Protein AF-A0A926IYJ0-F1 (afdb_monomer_lite)

Foldseek 3Di:
DDDDDDPVVPPDDDDDPVRVVVVCVVVVNCPPPQDPVNVVVVCVVCVVVVVCCVPDDHDPDFDDDPPDPGGPVVQVVQVVVVGGDDDD

Sequence (88 aa):
VYMDFQYSKLGAAIQGGYERLLLDVTHGDQTLFIRGDEVESSWRVVTPLLDAWDNRPAPEFPNYAAGTLGPEAADLFLQKEGRRWRTL

Structure (mmCIF, N/CA/C/O backbone):
data_AF-A0A926IYJ0-F1
#
_entry.id   AF-A0A926IYJ0-F1
#
loop_
_atom_site.group_PDB
_atom_site.id
_atom_site.type_symbol
_atom_site.label_atom_id
_atom_site.label_alt_id
_atom_site.label_comp_id
_atom_site.label_asym_id
_atom_site.label_entity_id
_atom_site.label_seq_id
_atom_site.pdbx_PDB_ins_code
_atom_site.Cartn_x
_atom_site.Cartn_y
_atom_site.Cartn_z
_atom_site.occupancy
_atom_site.B_iso_or_equiv
_atom_site.auth_seq_id
_atom_site.auth_comp_id
_atom_site.auth_asym_id
_atom_site.auth_atom_id
_atom_site.pdbx_PDB_model_num
ATOM 1 N N . VAL A 1 1 ? 22.898 13.837 16.501 1.00 63.62 1 VAL A N 1
ATOM 2 C CA . VAL A 1 1 ? 23.297 14.255 15.137 1.00 63.62 1 VAL A CA 1
ATOM 3 C C . VAL A 1 1 ? 22.221 13.760 14.192 1.00 63.62 1 VAL A C 1
ATOM 5 O O . VAL A 1 1 ? 21.947 12.568 14.219 1.00 63.62 1 VAL A O 1
ATOM 8 N N . TYR A 1 2 ? 21.559 14.651 13.454 1.00 78.62 2 TYR A N 1
ATOM 9 C CA . TYR A 1 2 ? 20.581 14.266 12.434 1.00 78.62 2 TYR A CA 1
ATOM 10 C C . TYR A 1 2 ? 21.288 14.245 11.084 1.00 78.62 2 TYR A C 1
ATOM 12 O O . TYR A 1 2 ? 21.927 15.226 10.710 1.00 78.62 2 TYR A O 1
ATOM 20 N N . MET A 1 3 ? 21.226 13.109 10.399 1.00 88.19 3 MET A N 1
ATOM 21 C CA . MET A 1 3 ? 21.687 12.992 9.022 1.00 88.19 3 MET A CA 1
ATOM 22 C C . MET A 1 3 ? 20.520 13.386 8.117 1.00 88.19 3 MET A C 1
ATOM 24 O O . MET A 1 3 ? 19.440 12.814 8.251 1.00 88.19 3 MET A O 1
ATOM 28 N N . ASP A 1 4 ? 20.730 14.374 7.248 1.00 86.94 4 ASP A N 1
ATOM 29 C CA . ASP A 1 4 ? 19.715 14.885 6.323 1.00 86.94 4 ASP A CA 1
ATOM 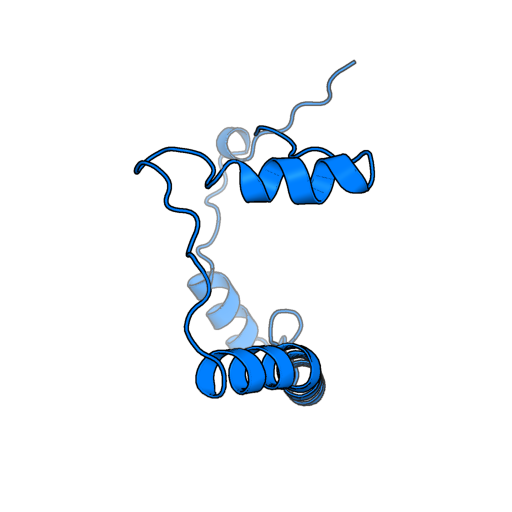30 C C . ASP A 1 4 ? 20.196 14.724 4.875 1.00 86.94 4 ASP A C 1
ATOM 32 O O . ASP A 1 4 ? 21.322 15.097 4.539 1.00 86.94 4 ASP A O 1
ATOM 36 N N . PHE A 1 5 ? 19.340 14.153 4.027 1.00 87.06 5 PHE A N 1
ATOM 37 C CA . PHE A 1 5 ? 19.578 13.944 2.601 1.00 87.06 5 PHE A CA 1
ATOM 38 C C . PHE A 1 5 ? 18.310 14.294 1.822 1.00 87.06 5 PHE A C 1
ATOM 40 O O . PHE A 1 5 ? 17.222 13.829 2.153 1.00 87.06 5 PHE A O 1
ATOM 47 N N . GLN A 1 6 ? 18.456 15.093 0.761 1.00 86.12 6 GLN A N 1
ATOM 48 C CA . GLN A 1 6 ? 17.335 15.600 -0.031 1.00 86.12 6 GLN A CA 1
ATOM 49 C C . GLN A 1 6 ? 17.594 15.399 -1.527 1.00 86.12 6 GLN A C 1
ATOM 51 O O . GLN A 1 6 ? 18.530 15.977 -2.079 1.00 86.12 6 GLN A O 1
ATOM 56 N N . TYR A 1 7 ? 16.723 14.636 -2.196 1.00 84.31 7 TYR A N 1
ATOM 57 C CA . TYR A 1 7 ? 16.827 14.340 -3.633 1.00 84.31 7 TYR A CA 1
ATOM 58 C C . TYR A 1 7 ? 16.779 15.590 -4.525 1.00 84.31 7 TYR A C 1
ATOM 60 O O . TYR A 1 7 ? 17.433 15.628 -5.562 1.00 84.31 7 TYR A O 1
ATOM 68 N N . SER A 1 8 ? 16.071 16.647 -4.113 1.00 82.31 8 SER A N 1
ATOM 69 C CA . SER A 1 8 ? 15.987 17.907 -4.869 1.00 82.31 8 SER A CA 1
ATOM 70 C C . SER A 1 8 ? 17.342 18.598 -5.063 1.00 82.31 8 SER A C 1
ATOM 72 O O . SER A 1 8 ? 17.512 19.364 -6.008 1.00 82.31 8 SER A O 1
ATOM 74 N N . LYS A 1 9 ? 18.323 18.314 -4.198 1.00 86.44 9 LYS A N 1
ATOM 75 C CA . LYS A 1 9 ? 19.668 18.903 -4.259 1.00 86.44 9 LYS A CA 1
ATOM 76 C C . LYS A 1 9 ? 20.610 18.174 -5.224 1.00 86.44 9 LYS A C 1
ATOM 78 O O . LYS A 1 9 ? 21.712 18.661 -5.450 1.00 86.44 9 LYS A O 1
ATOM 83 N N . LEU A 1 10 ? 20.202 17.033 -5.791 1.00 82.69 10 LEU A N 1
ATOM 84 C CA . LEU A 1 10 ? 21.049 16.243 -6.694 1.00 82.69 10 LEU A CA 1
ATOM 85 C C . LEU A 1 10 ? 21.097 16.777 -8.133 1.00 82.69 10 LEU A C 1
ATOM 87 O O . LEU A 1 10 ? 21.954 16.349 -8.898 1.00 82.69 10 LEU A O 1
ATOM 91 N N . GLY A 1 11 ? 20.175 17.661 -8.530 1.00 76.62 11 GLY A N 1
ATOM 92 C CA . GLY A 1 11 ? 20.107 18.208 -9.894 1.00 76.62 11 GLY A CA 1
ATOM 93 C C . GLY A 1 11 ? 19.735 17.197 -10.991 1.00 76.62 11 GLY A C 1
ATOM 94 O O . GLY A 1 11 ? 19.622 17.578 -12.151 1.00 76.62 11 GLY A O 1
ATOM 95 N N . ALA A 1 12 ? 19.524 15.925 -10.642 1.00 78.00 12 ALA A N 1
ATOM 96 C CA . ALA A 1 12 ? 19.067 14.885 -11.553 1.00 78.00 12 ALA A CA 1
ATOM 97 C C . ALA A 1 12 ? 17.533 14.840 -11.602 1.00 78.00 12 ALA A C 1
ATOM 99 O O . ALA A 1 12 ? 16.866 14.955 -10.571 1.00 78.00 12 ALA A O 1
ATOM 100 N N . ALA A 1 13 ? 16.975 14.634 -12.797 1.00 76.19 13 ALA A N 1
ATOM 101 C CA . ALA A 1 13 ? 15.557 14.339 -12.943 1.00 76.19 13 ALA A CA 1
ATOM 102 C C . ALA A 1 13 ? 15.260 12.966 -12.322 1.00 76.19 13 ALA A C 1
ATOM 104 O O . ALA A 1 13 ? 15.895 11.969 -12.666 1.00 76.19 13 ALA A O 1
ATOM 105 N N . ILE A 1 14 ? 14.305 12.921 -11.395 1.00 79.06 14 ILE A N 1
ATOM 106 C CA . ILE A 1 14 ? 13.789 11.660 -10.862 1.00 79.06 14 ILE A CA 1
ATOM 107 C C . ILE A 1 14 ? 12.870 11.079 -11.933 1.00 79.06 14 ILE A C 1
ATOM 109 O O . ILE A 1 14 ? 11.904 11.732 -12.329 1.00 79.06 14 ILE A O 1
ATOM 113 N N . GLN A 1 15 ? 13.175 9.870 -12.402 1.00 78.69 15 GLN A N 1
ATOM 114 C CA . GLN A 1 15 ? 12.327 9.182 -13.370 1.00 78.69 15 GLN A CA 1
ATOM 115 C C . GLN A 1 15 ? 10.951 8.913 -12.764 1.00 78.69 15 GLN A C 1
ATOM 117 O O . GLN A 1 15 ? 10.831 8.518 -11.599 1.00 78.69 15 GLN A O 1
ATOM 122 N N . GLY A 1 16 ? 9.903 9.110 -13.562 1.00 87.00 16 GLY A N 1
ATOM 123 C CA . GLY A 1 16 ? 8.554 8.734 -13.150 1.00 87.00 16 GLY A CA 1
ATOM 124 C C . GLY A 1 16 ? 8.441 7.2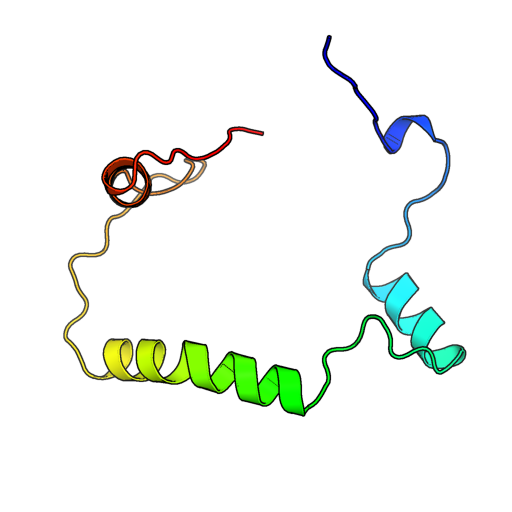16 -12.976 1.00 87.00 16 GLY A C 1
ATOM 125 O O . GLY A 1 16 ? 9.115 6.457 -13.670 1.00 87.00 16 GLY A O 1
ATOM 126 N N . GLY A 1 17 ? 7.547 6.756 -12.093 1.00 89.31 17 GLY A N 1
ATOM 127 C CA . GLY A 1 17 ? 7.375 5.318 -11.833 1.00 89.31 17 GLY A CA 1
ATOM 128 C C . GLY A 1 17 ? 7.134 4.497 -13.108 1.00 89.31 17 GLY A C 1
ATOM 129 O O . GLY A 1 17 ? 7.765 3.466 -13.307 1.00 89.31 17 GLY A O 1
ATOM 130 N N . TYR A 1 18 ? 6.299 4.997 -14.024 1.00 93.31 18 TYR A N 1
ATOM 131 C CA . TYR A 1 18 ? 6.038 4.323 -15.301 1.00 93.31 18 TYR A CA 1
ATOM 132 C C . TYR A 1 18 ? 7.211 4.368 -16.280 1.00 93.31 18 TYR A C 1
ATOM 134 O O . TYR A 1 18 ? 7.432 3.392 -16.986 1.00 93.31 18 TYR A O 1
ATOM 142 N N . GLU A 1 19 ? 7.962 5.470 -16.330 1.00 93.38 19 GLU A N 1
ATOM 143 C CA . GLU A 1 19 ? 9.137 5.585 -17.204 1.00 93.38 19 GLU A CA 1
ATOM 144 C C . GLU A 1 19 ? 10.142 4.481 -16.877 1.00 93.38 19 GLU A C 1
ATOM 146 O O . GLU A 1 19 ? 10.609 3.771 -17.769 1.00 93.38 19 GLU A O 1
ATOM 151 N N . ARG A 1 20 ? 10.401 4.287 -15.579 1.00 92.81 20 ARG A N 1
ATOM 152 C CA . ARG A 1 20 ? 11.296 3.239 -15.104 1.00 92.81 20 ARG A CA 1
ATOM 153 C C . ARG A 1 20 ? 10.783 1.843 -15.452 1.00 92.81 20 ARG A C 1
ATOM 155 O O . ARG A 1 20 ? 11.522 1.063 -16.041 1.00 92.81 20 ARG A O 1
ATOM 162 N N . LEU A 1 21 ? 9.521 1.545 -15.139 1.00 94.94 21 LEU A N 1
ATOM 163 C CA . LEU A 1 21 ? 8.954 0.219 -15.400 1.00 94.94 21 LEU A CA 1
ATOM 164 C C . LEU A 1 21 ? 8.944 -0.126 -16.894 1.00 94.94 21 LEU A C 1
ATOM 166 O O . LEU A 1 21 ? 9.256 -1.253 -17.264 1.00 94.94 21 LEU A O 1
ATOM 170 N N . LEU A 1 22 ? 8.623 0.835 -17.766 1.00 94.81 22 LEU A N 1
ATOM 171 C CA . LEU A 1 22 ? 8.650 0.618 -19.214 1.00 94.81 22 LEU A CA 1
ATOM 172 C C . LEU A 1 22 ? 10.072 0.358 -19.723 1.00 94.81 22 LEU A C 1
ATOM 174 O O . LEU A 1 22 ? 10.263 -0.526 -20.557 1.00 94.81 22 LEU A O 1
ATOM 178 N N . LEU A 1 23 ? 11.069 1.083 -19.207 1.00 94.38 23 LEU A N 1
ATOM 179 C CA . LEU A 1 23 ? 12.475 0.838 -19.531 1.00 94.38 23 LEU A CA 1
ATOM 180 C C . LEU A 1 23 ? 12.914 -0.571 -19.106 1.00 94.38 23 LEU A C 1
ATOM 182 O O . LEU A 1 23 ? 13.565 -1.270 -19.882 1.00 94.38 23 LEU A O 1
ATOM 186 N N . ASP A 1 24 ? 12.522 -1.010 -17.912 1.00 95.25 24 ASP A N 1
ATOM 187 C CA . ASP A 1 24 ? 12.869 -2.335 -17.388 1.00 95.25 24 ASP A CA 1
ATOM 188 C C . ASP A 1 24 ? 12.270 -3.458 -18.262 1.00 95.25 24 ASP A C 1
ATOM 190 O O . ASP A 1 24 ? 12.971 -4.420 -18.585 1.00 95.25 24 ASP A O 1
ATOM 194 N N . VAL A 1 25 ? 11.046 -3.284 -18.790 1.00 95.94 25 VAL A N 1
ATOM 195 C CA . VAL A 1 25 ? 10.449 -4.219 -19.771 1.00 95.94 25 VAL A CA 1
ATOM 196 C C . VAL A 1 25 ? 11.307 -4.351 -21.028 1.00 95.94 25 VAL A C 1
ATOM 198 O O . VAL A 1 25 ? 11.516 -5.466 -21.505 1.00 95.94 25 VAL A O 1
ATOM 201 N N . THR A 1 26 ? 11.829 -3.242 -21.567 1.00 96.19 26 THR A N 1
ATOM 202 C CA . THR A 1 26 ? 12.669 -3.292 -22.781 1.00 96.19 26 THR A CA 1
ATOM 203 C C . THR A 1 26 ? 13.990 -4.027 -22.562 1.00 96.19 26 THR A C 1
ATOM 205 O O . THR A 1 26 ? 14.527 -4.609 -23.503 1.00 96.19 26 THR A O 1
ATOM 208 N N . HIS A 1 27 ? 14.483 -4.048 -21.323 1.00 96.56 27 HIS A N 1
ATOM 209 C CA . HIS A 1 27 ? 15.687 -4.777 -20.929 1.00 96.56 27 HIS A CA 1
ATOM 210 C C . HIS A 1 27 ? 15.403 -6.194 -20.410 1.00 96.56 27 HIS A C 1
ATOM 212 O O . HIS A 1 27 ? 16.343 -6.939 -20.139 1.00 96.56 27 HIS A O 1
ATOM 218 N N . GLY A 1 28 ? 14.130 -6.581 -20.276 1.00 94.75 28 GLY A N 1
ATOM 219 C CA . GLY A 1 28 ? 13.736 -7.858 -19.683 1.00 94.75 28 GLY A CA 1
ATOM 220 C C . GLY A 1 28 ? 14.024 -7.963 -18.181 1.00 94.75 28 GLY A C 1
ATOM 221 O O . GLY A 1 28 ? 14.104 -9.076 -17.663 1.00 94.75 28 GLY A O 1
ATOM 222 N N . ASP A 1 29 ? 14.188 -6.836 -17.482 1.00 96.12 29 ASP A N 1
ATOM 223 C CA . ASP A 1 29 ? 14.396 -6.802 -16.033 1.00 96.12 29 ASP A CA 1
ATOM 224 C C . ASP A 1 29 ? 13.049 -6.909 -15.304 1.00 96.12 29 ASP A C 1
ATOM 226 O O . ASP A 1 29 ? 12.151 -6.087 -15.481 1.00 96.12 29 ASP A O 1
ATOM 230 N N . GLN A 1 30 ? 12.901 -7.948 -14.481 1.00 94.06 30 GLN A N 1
ATOM 231 C CA . GLN A 1 30 ? 11.669 -8.247 -13.748 1.00 94.06 30 GLN A CA 1
ATOM 232 C C . GLN A 1 30 ? 11.724 -7.836 -12.269 1.00 94.06 30 GLN A C 1
ATOM 234 O O . GLN A 1 30 ? 10.780 -8.096 -11.530 1.00 94.06 30 GLN A O 1
ATOM 239 N N . THR A 1 31 ? 12.799 -7.185 -11.817 1.00 94.62 31 THR A N 1
ATOM 240 C CA . THR A 1 31 ? 13.054 -6.923 -10.386 1.00 94.62 31 THR A CA 1
ATOM 241 C C . THR A 1 31 ? 11.968 -6.078 -9.710 1.00 94.62 31 THR A C 1
ATOM 243 O O . THR A 1 31 ? 11.694 -6.260 -8.527 1.00 94.62 31 THR A O 1
ATOM 246 N N . LEU A 1 32 ? 11.340 -5.155 -10.445 1.00 94.56 32 LEU A N 1
ATOM 247 C CA . LEU A 1 32 ? 10.284 -4.269 -9.930 1.00 94.56 32 LEU A CA 1
ATOM 248 C C . LEU A 1 32 ? 8.861 -4.761 -10.240 1.00 94.56 32 LEU A C 1
ATOM 250 O O . LEU A 1 32 ? 7.896 -4.024 -10.032 1.00 94.56 32 LEU A O 1
ATOM 254 N N . PHE A 1 33 ? 8.720 -5.990 -10.736 1.00 95.69 33 PHE A N 1
ATOM 255 C CA . PHE A 1 33 ? 7.430 -6.594 -11.046 1.00 95.69 33 PHE A CA 1
ATOM 256 C C . PHE A 1 33 ? 7.066 -7.620 -9.979 1.00 95.69 33 PHE A C 1
ATOM 258 O O . PHE A 1 33 ? 7.896 -8.417 -9.552 1.00 95.69 33 PHE A O 1
ATOM 265 N N . ILE A 1 34 ? 5.800 -7.611 -9.565 1.00 95.88 34 ILE A N 1
ATOM 266 C CA . ILE A 1 34 ? 5.292 -8.590 -8.604 1.00 95.88 34 ILE A CA 1
ATOM 267 C C . ILE A 1 34 ? 5.157 -9.937 -9.311 1.00 95.88 34 ILE A C 1
ATOM 269 O O . ILE A 1 34 ? 4.557 -10.029 -10.389 1.00 95.88 34 ILE A O 1
ATOM 273 N N . ARG A 1 35 ? 5.691 -10.990 -8.693 1.00 96.56 35 ARG A N 1
ATOM 274 C CA . ARG A 1 35 ? 5.582 -12.352 -9.225 1.00 96.56 35 ARG A CA 1
ATOM 275 C C . ARG A 1 35 ? 4.203 -12.955 -8.952 1.00 96.56 35 ARG A C 1
ATOM 277 O O . ARG A 1 35 ? 3.516 -12.575 -8.008 1.00 96.56 35 ARG A O 1
ATOM 284 N N . GLY A 1 36 ? 3.800 -13.948 -9.745 1.00 97.38 36 GLY A N 1
ATOM 285 C CA . GLY A 1 36 ? 2.490 -14.596 -9.587 1.00 97.38 36 GLY A CA 1
ATOM 286 C C . GLY A 1 36 ? 2.268 -15.212 -8.197 1.00 97.38 36 GLY A C 1
ATOM 287 O O . GLY A 1 36 ? 1.219 -15.011 -7.591 1.00 97.38 36 GLY A O 1
ATOM 288 N N . ASP A 1 37 ? 3.282 -15.879 -7.649 1.00 97.62 37 ASP A N 1
ATOM 289 C CA . ASP A 1 37 ? 3.257 -16.472 -6.306 1.00 97.62 37 ASP A CA 1
ATOM 290 C C . ASP A 1 37 ? 3.167 -15.421 -5.182 1.00 97.62 37 ASP A C 1
ATOM 292 O O . ASP A 1 37 ? 2.500 -15.637 -4.163 1.00 97.62 37 ASP A O 1
ATOM 296 N N . GLU A 1 38 ? 3.783 -14.253 -5.373 1.00 97.12 38 GLU A N 1
ATOM 297 C CA . GLU A 1 38 ? 3.669 -13.109 -4.458 1.00 97.12 38 GLU A CA 1
ATOM 298 C C . GLU A 1 38 ? 2.266 -12.486 -4.489 1.00 97.12 38 GLU A C 1
ATOM 300 O O . GLU A 1 38 ? 1.720 -12.139 -3.435 1.00 97.12 38 GLU A O 1
ATOM 305 N N . VAL A 1 39 ? 1.649 -12.393 -5.674 1.00 97.88 39 VAL A N 1
ATOM 306 C CA . VAL A 1 39 ? 0.256 -11.942 -5.826 1.00 97.88 39 VAL A CA 1
ATOM 307 C C . VAL A 1 39 ? -0.693 -12.898 -5.103 1.00 97.88 39 VAL A C 1
ATOM 309 O O . VAL A 1 39 ? -1.513 -12.455 -4.298 1.00 97.88 39 VAL A O 1
ATOM 312 N N . GLU A 1 40 ? -0.561 -14.206 -5.328 1.00 98.19 40 GLU A N 1
ATOM 313 C CA . GLU A 1 40 ? -1.382 -15.223 -4.656 1.00 98.19 40 GLU A CA 1
ATOM 314 C C . GLU A 1 40 ? -1.223 -15.184 -3.131 1.00 98.19 40 GLU A C 1
ATOM 316 O O . GLU A 1 40 ? -2.199 -15.313 -2.388 1.00 98.19 40 GLU A O 1
ATOM 321 N N . SER A 1 41 ? 0.004 -14.984 -2.647 1.00 97.88 41 SER A N 1
ATOM 322 C CA . SER A 1 41 ? 0.289 -14.877 -1.213 1.00 97.88 41 SER A CA 1
ATOM 323 C C . SER A 1 41 ? -0.328 -13.617 -0.607 1.00 97.88 41 SER A C 1
ATOM 325 O O . SER A 1 41 ? -0.920 -13.682 0.470 1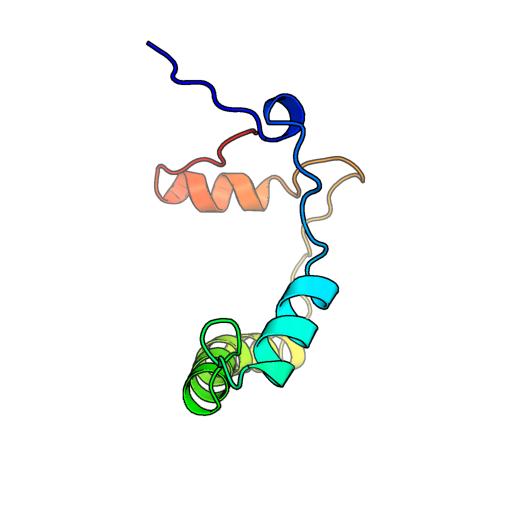.00 97.88 41 SER A O 1
ATOM 327 N N . SER A 1 42 ? -0.255 -12.491 -1.319 1.00 97.69 42 SER A N 1
ATOM 328 C CA . SER A 1 42 ? -0.880 -11.231 -0.902 1.00 97.69 42 SER A CA 1
ATOM 329 C C . SER A 1 42 ? -2.402 -11.372 -0.799 1.00 97.69 42 SER A C 1
ATOM 331 O O . SER A 1 42 ? -2.995 -10.989 0.211 1.00 97.69 42 SER A O 1
ATOM 333 N N . TRP A 1 43 ? -3.035 -12.008 -1.790 1.00 97.94 43 TRP A N 1
ATOM 334 C CA . TRP A 1 43 ? -4.472 -12.294 -1.754 1.00 97.94 43 TRP A CA 1
ATOM 335 C C . TRP A 1 43 ? -4.854 -13.242 -0.622 1.00 97.94 43 TRP A C 1
ATOM 337 O O . TRP A 1 43 ? -5.826 -12.986 0.077 1.00 97.94 43 TRP A O 1
ATOM 347 N N . ARG A 1 44 ? -4.052 -14.271 -0.342 1.00 98.25 44 ARG A N 1
ATOM 348 C CA . ARG A 1 44 ? -4.300 -15.175 0.793 1.00 98.25 44 ARG A CA 1
ATOM 349 C C . ARG A 1 44 ? -4.387 -14.445 2.139 1.00 98.25 44 ARG A C 1
ATOM 351 O O . ARG A 1 44 ? -5.112 -14.896 3.021 1.00 98.25 44 ARG A O 1
ATOM 358 N N . VAL A 1 45 ? -3.656 -13.340 2.297 1.00 97.94 45 VAL A N 1
ATOM 359 C CA . VAL A 1 45 ? -3.690 -12.506 3.508 1.00 97.94 45 VAL A CA 1
ATOM 360 C C . VAL A 1 45 ? -4.909 -11.580 3.523 1.00 97.94 45 VAL A C 1
ATOM 362 O O . VAL A 1 45 ? -5.557 -11.448 4.559 1.00 97.94 45 VAL A O 1
ATOM 365 N N . VAL A 1 46 ? -5.232 -10.940 2.396 1.00 97.94 46 VAL A N 1
ATOM 366 C CA . VAL A 1 46 ? -6.275 -9.901 2.334 1.00 97.94 46 VAL A CA 1
ATOM 367 C C . VAL A 1 46 ? -7.685 -10.483 2.164 1.00 97.94 46 VAL A C 1
ATOM 369 O O . VAL A 1 46 ? -8.629 -9.953 2.746 1.00 97.94 46 VAL A O 1
ATOM 372 N N . THR A 1 47 ? -7.853 -11.586 1.428 1.00 98.19 47 THR A N 1
ATOM 373 C CA . THR A 1 47 ? -9.168 -12.178 1.120 1.00 98.19 47 THR A CA 1
ATOM 374 C C . THR A 1 47 ? -10.005 -12.486 2.368 1.00 98.19 47 THR A C 1
ATOM 376 O O . THR A 1 47 ? -11.137 -12.017 2.415 1.00 98.19 47 THR A O 1
ATOM 379 N N . PRO A 1 48 ? -9.492 -13.147 3.428 1.00 97.44 48 PRO A N 1
ATOM 380 C CA . PRO A 1 48 ? -10.309 -13.432 4.611 1.00 97.44 48 PRO A CA 1
ATOM 381 C C . PRO A 1 48 ? -10.826 -12.174 5.326 1.00 97.44 48 PRO A C 1
ATOM 383 O O . PRO A 1 48 ? -11.883 -12.210 5.956 1.00 97.44 48 PRO A O 1
ATOM 386 N N . LEU A 1 49 ? -10.084 -11.061 5.248 1.00 94.94 49 LEU A N 1
ATOM 387 C CA . LEU A 1 49 ? -10.508 -9.776 5.803 1.00 94.94 49 LEU A CA 1
ATOM 388 C C . LEU A 1 49 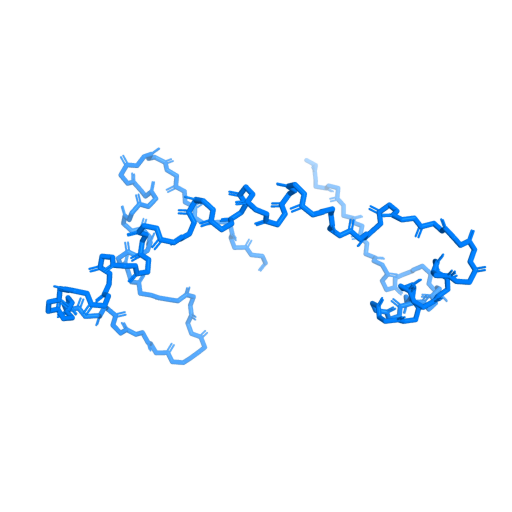? -11.658 -9.177 4.986 1.00 94.94 49 LEU A C 1
ATOM 390 O O . LEU A 1 49 ? -12.626 -8.702 5.577 1.00 94.94 49 LEU A O 1
ATOM 394 N N . LEU A 1 50 ? -11.557 -9.220 3.655 1.00 95.44 50 LEU A N 1
ATOM 395 C CA . LEU A 1 50 ? -12.611 -8.752 2.752 1.00 95.44 50 LEU A CA 1
ATOM 396 C C . LEU A 1 50 ? -13.880 -9.597 2.903 1.00 95.44 50 LEU A C 1
ATOM 398 O O . LEU A 1 50 ? -14.953 -9.043 3.119 1.00 95.44 50 LEU A O 1
ATOM 402 N N . ASP A 1 51 ? -13.745 -10.926 2.928 1.00 96.81 51 ASP A N 1
ATOM 403 C CA . ASP A 1 51 ? -14.870 -11.841 3.137 1.00 96.81 51 ASP A CA 1
ATOM 404 C C . ASP A 1 51 ? -15.570 -11.562 4.477 1.00 96.81 51 ASP A C 1
ATOM 406 O O . ASP A 1 51 ? -16.798 -11.560 4.569 1.00 96.81 51 ASP A O 1
ATOM 410 N N . ALA A 1 52 ? -14.806 -11.307 5.543 1.00 94.12 52 ALA A N 1
ATOM 411 C CA . A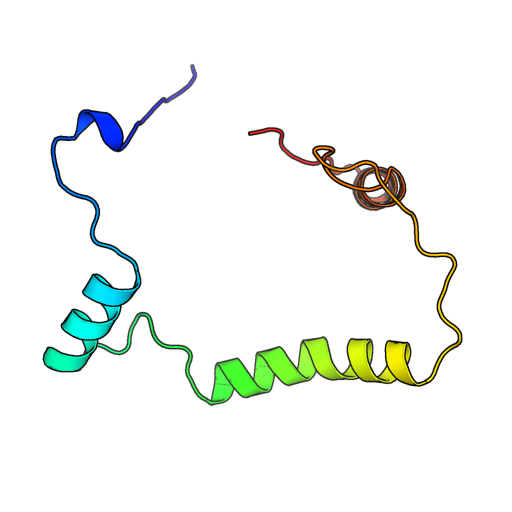LA A 1 52 ? -15.375 -10.958 6.841 1.00 94.12 52 ALA A CA 1
ATOM 412 C C . ALA A 1 52 ? -16.079 -9.592 6.829 1.00 94.12 52 ALA A C 1
ATOM 414 O O . ALA A 1 52 ? -17.051 -9.423 7.565 1.00 94.12 52 ALA A O 1
ATOM 415 N N . TRP A 1 53 ? -15.592 -8.638 6.035 1.00 91.88 53 TRP A N 1
ATOM 416 C CA . TRP A 1 53 ? -16.191 -7.313 5.891 1.00 91.88 53 TRP A CA 1
ATOM 417 C C . TRP A 1 53 ? -17.523 -7.375 5.137 1.00 91.88 53 TRP A C 1
ATOM 419 O O . TRP A 1 53 ? -18.500 -6.784 5.588 1.00 91.88 53 TRP A O 1
ATOM 429 N N . ASP A 1 54 ? -17.590 -8.153 4.056 1.00 94.38 54 ASP A N 1
ATOM 430 C CA . ASP A 1 54 ? -18.800 -8.302 3.237 1.00 94.38 54 ASP A CA 1
ATOM 431 C C . ASP A 1 54 ? -19.918 -9.073 3.958 1.00 94.38 54 ASP A C 1
ATOM 433 O O . ASP A 1 54 ? -21.103 -8.821 3.739 1.00 94.38 54 ASP A O 1
ATOM 437 N N . ASN A 1 55 ? -19.559 -10.009 4.844 1.00 95.38 55 ASN A N 1
ATOM 438 C CA . ASN A 1 55 ? -20.517 -10.889 5.524 1.00 95.38 55 ASN A CA 1
ATOM 439 C C . ASN A 1 55 ? -20.939 -10.412 6.926 1.00 95.38 55 ASN A C 1
ATOM 441 O O . ASN A 1 55 ? -21.691 -11.114 7.612 1.00 95.38 55 ASN A O 1
ATOM 445 N N . ARG A 1 56 ? -20.456 -9.257 7.398 1.00 90.94 56 ARG A N 1
ATOM 446 C CA . ARG A 1 56 ? -20.790 -8.718 8.728 1.00 90.94 56 ARG A CA 1
ATOM 447 C C . ARG A 1 56 ? -21.468 -7.356 8.605 1.00 90.94 56 ARG A C 1
ATOM 449 O O . ARG A 1 56 ? -21.186 -6.616 7.669 1.00 90.94 56 ARG A O 1
ATOM 456 N N . PRO A 1 57 ? -22.345 -6.984 9.557 1.00 87.44 57 PRO A N 1
ATOM 457 C CA . PRO A 1 57 ? -22.829 -5.614 9.641 1.00 87.44 57 PRO A CA 1
ATOM 458 C C . PRO A 1 57 ? -21.641 -4.656 9.708 1.00 87.44 57 PRO A C 1
ATOM 460 O O . PRO A 1 57 ? -20.683 -4.925 10.439 1.00 87.44 57 PRO A O 1
ATOM 463 N N . ALA A 1 58 ? -21.719 -3.551 8.965 1.00 81.00 58 ALA A N 1
ATOM 464 C CA . ALA A 1 58 ? -20.682 -2.534 8.997 1.00 81.00 58 ALA A CA 1
ATOM 465 C C . ALA A 1 58 ? -20.455 -2.098 10.458 1.00 81.00 58 ALA A C 1
ATOM 467 O O . ALA A 1 58 ? -21.421 -1.714 11.129 1.00 81.00 58 ALA A O 1
ATOM 468 N N . PRO A 1 59 ? -19.218 -2.190 10.979 1.00 79.69 59 PRO A N 1
ATOM 469 C CA . PRO A 1 59 ? -18.924 -1.684 12.309 1.00 79.69 59 PRO A CA 1
ATOM 470 C C . PRO A 1 59 ? -19.138 -0.168 12.339 1.00 79.69 59 PRO A C 1
ATOM 472 O O . PRO A 1 59 ? -19.177 0.487 11.294 1.00 79.69 59 PRO A O 1
ATOM 475 N N . GLU A 1 60 ? -19.242 0.403 13.538 1.00 84.00 60 GLU A N 1
ATOM 476 C CA . GLU A 1 60 ? -19.190 1.855 13.693 1.00 84.00 60 GLU A CA 1
ATOM 477 C C . GLU A 1 60 ? -17.857 2.355 13.120 1.00 84.00 60 GLU A C 1
ATOM 479 O O . GLU A 1 60 ? -16.785 2.110 13.676 1.00 84.00 60 GLU A O 1
ATOM 484 N N . PHE A 1 61 ? -17.921 2.969 11.938 1.00 81.19 61 PHE A N 1
ATOM 485 C CA . PHE A 1 61 ? -16.739 3.404 11.215 1.00 81.19 61 PHE A CA 1
ATOM 486 C C . PHE A 1 61 ? -16.223 4.697 11.853 1.00 81.19 61 PHE A C 1
ATOM 488 O O . PHE A 1 61 ? -16.949 5.699 11.861 1.00 81.19 61 PHE A O 1
ATOM 495 N N . PRO A 1 62 ? -14.991 4.717 12.391 1.00 86.12 62 PRO A N 1
ATOM 496 C CA . PRO A 1 62 ? -14.470 5.908 13.032 1.00 86.12 62 PRO A CA 1
ATOM 497 C C . PRO A 1 62 ? -14.136 6.946 11.954 1.00 86.12 62 PRO A C 1
ATOM 499 O O . PRO A 1 62 ? -13.148 6.836 11.227 1.00 86.12 62 PRO A O 1
ATOM 502 N N . ASN A 1 63 ? -15.000 7.951 11.832 1.00 89.88 63 ASN A N 1
ATOM 503 C CA . ASN A 1 63 ? -14.806 9.064 10.911 1.00 89.88 63 ASN A CA 1
ATOM 504 C C . ASN A 1 63 ? -13.661 9.978 11.365 1.00 89.88 63 ASN A C 1
ATOM 506 O O . ASN A 1 63 ? -13.296 10.034 12.539 1.00 89.88 63 ASN A O 1
ATOM 510 N N . TYR A 1 64 ? -13.122 10.735 10.415 1.00 93.31 64 TYR A N 1
ATOM 511 C CA . TYR A 1 64 ? -12.070 11.718 10.644 1.00 93.31 64 TYR A CA 1
ATOM 512 C C . TYR A 1 64 ? -12.245 12.905 9.693 1.00 93.31 64 TYR A C 1
ATOM 514 O O . TYR A 1 64 ? -12.831 12.779 8.617 1.00 93.31 64 TYR A O 1
ATOM 522 N N . ALA A 1 65 ? -11.765 14.082 10.096 1.00 93.31 65 ALA A N 1
ATOM 523 C CA . ALA A 1 65 ? -11.854 15.277 9.263 1.00 93.31 65 ALA A CA 1
ATOM 524 C C . ALA A 1 65 ? -10.841 15.220 8.106 1.00 93.31 65 ALA A C 1
ATOM 526 O O . ALA A 1 65 ? -9.712 14.750 8.271 1.00 93.31 65 ALA A O 1
ATOM 527 N N . ALA A 1 66 ? -11.220 15.729 6.933 1.00 94.19 66 ALA A N 1
ATOM 528 C CA . ALA A 1 66 ? -10.317 15.806 5.787 1.00 94.19 66 ALA A CA 1
ATOM 529 C C . ALA A 1 66 ? -9.054 16.623 6.128 1.00 94.19 66 ALA A C 1
ATOM 531 O O . ALA A 1 66 ? -9.134 17.664 6.776 1.00 94.19 66 ALA A O 1
ATOM 532 N N . GLY A 1 67 ? -7.887 16.137 5.698 1.00 92.06 67 GLY A N 1
ATOM 533 C CA . GLY A 1 67 ? -6.584 16.741 6.009 1.00 92.06 67 GLY A CA 1
ATOM 534 C C . GLY A 1 67 ? -5.982 16.324 7.357 1.00 92.06 67 GLY A C 1
ATOM 535 O O . GLY A 1 67 ? -4.845 16.692 7.642 1.00 92.06 67 GLY A O 1
ATOM 536 N N . THR A 1 68 ? -6.700 15.544 8.173 1.00 92.19 68 THR A N 1
ATOM 537 C CA . THR A 1 68 ? -6.135 14.912 9.380 1.00 92.19 68 THR A CA 1
ATOM 538 C C . THR A 1 68 ? -5.448 13.583 9.050 1.00 92.19 68 THR A C 1
ATOM 540 O O . THR A 1 68 ? -5.615 13.041 7.957 1.00 92.19 68 THR A O 1
ATOM 543 N N . LEU A 1 69 ? -4.676 13.044 10.000 1.00 89.69 69 LEU A N 1
ATOM 544 C CA . LEU A 1 69 ? -3.941 11.779 9.847 1.00 89.69 69 LEU A CA 1
ATOM 545 C C . LEU A 1 69 ? -4.824 10.522 9.960 1.00 89.69 69 LEU A C 1
ATOM 547 O O . LEU A 1 69 ? -4.314 9.411 9.840 1.00 89.69 69 LEU A O 1
ATOM 551 N N . GLY A 1 70 ? -6.129 10.688 10.178 1.00 91.81 70 GLY A N 1
ATOM 552 C CA . GLY A 1 70 ? -7.071 9.594 10.380 1.00 91.81 70 GLY A CA 1
ATOM 553 C C . GLY A 1 70 ? -7.782 9.671 11.734 1.00 91.81 70 GLY A C 1
ATOM 554 O O . GLY A 1 70 ? -7.695 10.684 12.431 1.00 91.81 70 GLY A O 1
ATOM 555 N N . PRO A 1 71 ? -8.532 8.621 12.098 1.00 94.25 71 PRO A N 1
ATOM 556 C CA . PRO A 1 71 ? -9.286 8.576 13.343 1.00 94.25 71 PRO A CA 1
ATOM 557 C C . PRO A 1 71 ? -8.399 8.282 14.559 1.00 94.25 71 PRO A C 1
ATOM 559 O O . PRO A 1 71 ? -7.443 7.515 14.466 1.00 94.25 71 PRO A O 1
ATOM 562 N N . GLU A 1 72 ? -8.803 8.766 15.736 1.00 91.62 72 GLU A N 1
ATOM 563 C CA . GLU A 1 72 ? -8.132 8.498 17.025 1.00 91.62 72 GLU A CA 1
ATOM 564 C C . GLU A 1 72 ? -7.986 6.992 17.319 1.00 91.62 72 GLU A C 1
ATOM 566 O O . GLU A 1 72 ? -7.003 6.542 17.909 1.00 91.62 72 GLU A O 1
ATOM 571 N N . ALA A 1 73 ? -8.931 6.176 16.838 1.00 92.12 73 ALA A N 1
ATOM 572 C CA . ALA A 1 73 ? -8.870 4.721 16.953 1.00 92.12 73 ALA A CA 1
ATOM 573 C C . ALA A 1 73 ? -7.581 4.120 16.351 1.00 92.12 73 ALA A C 1
ATOM 575 O O . ALA A 1 73 ? -7.093 3.108 16.859 1.00 92.12 73 ALA A O 1
ATOM 576 N N . ALA A 1 74 ? -7.007 4.740 15.310 1.00 92.56 74 ALA A N 1
ATOM 577 C CA . ALA A 1 74 ? -5.755 4.295 14.699 1.00 92.56 74 ALA A CA 1
ATOM 578 C C . ALA A 1 74 ? -4.537 4.562 15.603 1.00 92.56 74 ALA A C 1
ATOM 580 O O . ALA A 1 74 ? -3.630 3.730 15.671 1.00 92.56 74 ALA A O 1
ATOM 581 N N . ASP A 1 75 ? -4.523 5.682 16.332 1.00 92.81 75 ASP A N 1
ATOM 582 C CA . ASP A 1 75 ? -3.486 5.987 17.325 1.00 92.81 75 ASP A CA 1
ATOM 583 C C . ASP A 1 75 ? -3.577 5.037 18.521 1.00 92.81 75 ASP A C 1
ATOM 585 O O . ASP A 1 75 ? -2.579 4.429 18.919 1.00 92.81 75 ASP A O 1
ATOM 589 N N . LEU A 1 76 ? -4.787 4.857 19.061 1.00 93.81 76 LEU A N 1
ATOM 590 C CA . LEU A 1 76 ? -5.037 3.957 20.189 1.00 93.81 76 LEU A CA 1
ATOM 591 C C . LEU A 1 76 ? -4.663 2.507 19.859 1.00 93.81 76 LEU A C 1
ATOM 593 O O . LEU A 1 76 ? -4.175 1.788 20.731 1.00 93.81 76 LEU A O 1
ATOM 597 N N . PHE A 1 77 ? -4.863 2.073 18.611 1.00 93.44 77 PHE A N 1
ATOM 598 C CA . PHE A 1 77 ? -4.465 0.742 18.154 1.00 93.44 77 PHE A CA 1
ATOM 599 C C . PHE A 1 77 ? -2.957 0.506 18.308 1.00 93.44 77 PHE A C 1
ATOM 601 O O . PHE A 1 77 ? -2.562 -0.495 18.901 1.00 93.44 77 PHE A O 1
ATOM 608 N N . LEU A 1 78 ? -2.119 1.444 17.857 1.00 95.38 78 LEU A N 1
ATOM 609 C CA . LEU A 1 78 ? -0.664 1.328 18.004 1.00 95.38 78 LEU A CA 1
ATOM 610 C C . LEU A 1 78 ? -0.205 1.503 19.458 1.00 95.38 78 LEU A C 1
ATOM 612 O O . LEU A 1 78 ? 0.693 0.788 19.911 1.00 95.38 78 LEU A O 1
ATOM 616 N N . GLN A 1 79 ? -0.828 2.421 20.205 1.00 95.62 79 GLN A N 1
ATOM 617 C CA . GLN A 1 79 ? -0.463 2.699 21.599 1.00 95.62 79 GLN A CA 1
ATOM 618 C C . GLN A 1 79 ? -0.666 1.489 22.513 1.00 95.62 79 GLN A C 1
ATOM 620 O O . GLN A 1 79 ? 0.124 1.296 23.438 1.00 95.62 79 GLN A O 1
ATOM 625 N N . LYS A 1 80 ? -1.662 0.635 22.232 1.00 95.62 80 LYS A N 1
ATOM 626 C CA . LYS A 1 80 ? -1.861 -0.641 22.947 1.00 95.62 80 LYS A CA 1
ATOM 627 C C . LYS A 1 80 ? -0.627 -1.545 22.908 1.00 95.62 80 LYS A C 1
ATOM 629 O O . LYS A 1 80 ? -0.424 -2.332 23.825 1.00 95.62 80 LYS A O 1
ATOM 634 N N . GLU A 1 81 ? 0.205 -1.409 21.883 1.00 95.56 81 GLU A N 1
ATOM 635 C CA . GLU A 1 81 ? 1.451 -2.161 21.717 1.00 95.56 81 GLU A CA 1
ATOM 636 C C . GLU A 1 81 ? 2.694 -1.308 22.022 1.00 95.56 81 GLU A C 1
ATOM 638 O O . GLU A 1 81 ? 3.811 -1.672 21.656 1.00 95.56 81 GLU A O 1
ATOM 643 N N . GLY A 1 82 ? 2.518 -0.147 22.664 1.00 95.31 82 GLY A N 1
ATOM 644 C CA . GLY A 1 82 ? 3.603 0.785 22.978 1.00 95.31 82 GLY A CA 1
ATOM 645 C C . GLY A 1 82 ? 4.200 1.477 21.748 1.00 95.31 82 GLY A C 1
ATOM 646 O O . GLY A 1 82 ? 5.306 2.017 21.821 1.00 95.31 82 GLY A O 1
ATOM 647 N N . ARG A 1 83 ? 3.495 1.456 20.610 1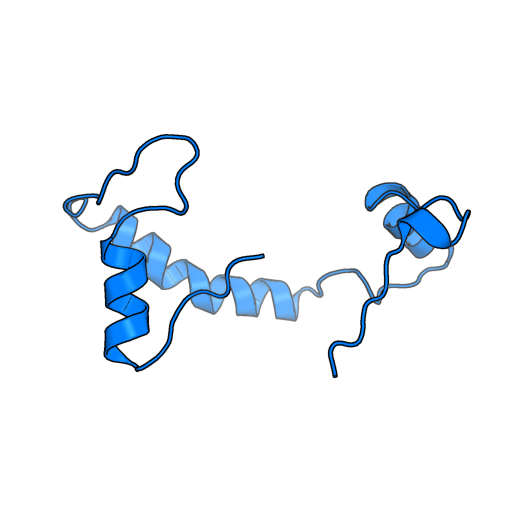.00 96.19 83 ARG A N 1
ATOM 648 C CA . ARG A 1 83 ? 3.927 2.050 19.339 1.00 96.19 83 ARG A CA 1
ATOM 649 C C . ARG A 1 83 ? 3.205 3.375 19.087 1.00 96.19 83 ARG A C 1
ATOM 651 O O . ARG A 1 83 ? 2.124 3.623 19.609 1.00 96.19 83 ARG A O 1
ATOM 658 N N . ARG A 1 84 ? 3.804 4.237 18.263 1.00 94.25 84 ARG A N 1
ATOM 659 C CA . ARG A 1 84 ? 3.191 5.489 17.791 1.00 94.25 84 ARG A CA 1
ATOM 660 C C . ARG A 1 84 ? 3.552 5.745 16.335 1.00 94.25 84 ARG A C 1
ATOM 662 O O . ARG A 1 84 ? 4.642 5.359 15.906 1.00 94.25 84 ARG A O 1
ATOM 669 N N . TRP A 1 85 ? 2.672 6.423 15.602 1.00 91.88 85 TRP A N 1
ATOM 670 C CA . TRP A 1 85 ? 2.983 6.884 14.253 1.00 91.88 85 TRP A CA 1
ATOM 671 C C . TRP A 1 85 ? 4.177 7.837 14.273 1.00 91.88 85 TRP A C 1
ATOM 673 O O . TRP A 1 85 ? 4.340 8.662 15.176 1.00 91.88 85 TRP A O 1
ATOM 683 N N . ARG A 1 86 ? 5.030 7.720 13.257 1.00 90.19 86 ARG A N 1
ATOM 684 C CA . ARG A 1 86 ? 6.088 8.693 13.009 1.00 90.19 86 ARG A CA 1
ATOM 685 C C . ARG A 1 86 ? 5.507 9.817 12.159 1.00 90.19 86 ARG A C 1
ATOM 687 O O . ARG A 1 86 ? 5.119 9.575 11.023 1.00 90.19 86 ARG A O 1
ATOM 694 N N . THR A 1 87 ? 5.486 11.031 12.694 1.00 83.25 87 THR A N 1
ATOM 695 C CA . THR A 1 87 ? 5.183 12.237 11.916 1.00 83.25 87 THR A CA 1
ATOM 696 C C . THR A 1 87 ? 6.348 12.517 10.960 1.00 83.25 87 THR A C 1
ATOM 698 O O . THR A 1 87 ? 7.509 12.445 11.380 1.00 83.25 87 THR A O 1
ATOM 701 N N . LEU A 1 88 ? 6.035 12.747 9.682 1.00 65.44 88 LEU A N 1
ATOM 702 C CA . LEU A 1 88 ? 6.992 13.073 8.619 1.00 65.44 88 LEU A CA 1
ATOM 703 C C . LEU A 1 88 ? 7.121 14.584 8.439 1.00 65.44 88 LEU A C 1
ATOM 705 O O . LEU A 1 88 ? 6.090 15.275 8.600 1.00 65.44 88 LEU A O 1
#

pLDDT: mean 91.04, std 7.09, range [63.62, 98.25]

Secondary structure (DSSP, 8-state):
------GGGG-SPPPPHHHHHHHHHHHT--TTS--HHHHHHHHHHHHHHHHHHHTSPPP------TTSS--HHHHHHHHTTT--PPP-

Radius of gyration: 20.31 Å; chains: 1; bounding box: 46×35×46 Å